Protein AF-S4P1R2-F1 (afdb_monomer)

Radius of gyration: 18.15 Å; Cα contacts (8 Å, |Δi|>4): 78; chains: 1; bounding box: 48×22×49 Å

InterPro domains:
  IPR027417 P-loop containing nucleoside triphosphate hydrolase [G3DSA:3.40.50.300] (1-54)
  IPR027417 P-loop containing nucleoside triphosphate hydrolase [SSF52540] (4-90)

Nearest PDB structures (foldseek):
  8szs-assembly1_A  TM=9.175E-01  e=2.977E-10  Felis catus
  6up2-assembly1_A  TM=9.209E-01  e=1.305E-06  Mus musculus
  5vhe-assembly1_A  TM=8.973E-01  e=1.136E-06  Bos taurus
  6up4-assembly1_A  TM=8.590E-01  e=2.435E-06  Mus musculus
  6up3-assembly1_A  TM=8.694E-01  e=2.997E-06  Mus musculus

Mean predicted aligned error: 4.52 Å

Structure (mmCIF, N/CA/C/O backbone):
data_AF-S4P1R2-F1
#
_entry.id   AF-S4P1R2-F1
#
loop_
_atom_site.group_PDB
_atom_site.id
_atom_site.type_symbol
_atom_site.label_atom_id
_atom_site.label_alt_id
_atom_site.label_comp_id
_atom_site.label_asym_id
_atom_site.label_entity_id
_atom_site.label_seq_id
_atom_site.pdbx_PDB_ins_code
_atom_site.Cartn_x
_atom_site.Cartn_y
_atom_site.Cartn_z
_atom_site.occupancy
_atom_site.B_iso_or_equiv
_atom_site.auth_seq_id
_atom_site.auth_comp_id
_atom_site.auth_asym_id
_atom_site.auth_atom_id
_atom_site.pdbx_PDB_model_num
ATOM 1 N N . MET A 1 1 ? 1.687 -8.196 2.421 1.00 82.38 1 MET A N 1
ATOM 2 C CA . MET A 1 1 ? 2.204 -7.320 1.351 1.00 82.38 1 MET A CA 1
ATOM 3 C C . MET A 1 1 ? 3.330 -8.051 0.642 1.00 82.38 1 MET A C 1
ATOM 5 O O . MET A 1 1 ? 4.169 -8.629 1.322 1.00 82.38 1 MET A O 1
ATOM 9 N N . LYS A 1 2 ? 3.310 -8.073 -0.694 1.00 82.81 2 LYS A N 1
ATOM 10 C CA . LYS A 1 2 ? 4.399 -8.615 -1.517 1.00 82.81 2 LYS A CA 1
ATOM 11 C C . LYS A 1 2 ? 5.522 -7.576 -1.577 1.00 82.81 2 LYS A C 1
ATOM 13 O O . LYS A 1 2 ? 5.239 -6.418 -1.906 1.00 82.81 2 LYS A O 1
ATOM 18 N N . LEU A 1 3 ? 6.732 -7.985 -1.212 1.00 84.62 3 LEU A N 1
ATOM 19 C CA . LEU A 1 3 ? 7.949 -7.178 -1.251 1.00 84.62 3 LEU A CA 1
ATOM 20 C C . LEU A 1 3 ? 8.913 -7.778 -2.275 1.00 84.62 3 LEU A C 1
ATOM 22 O O . LEU A 1 3 ? 8.993 -9.002 -2.405 1.00 84.62 3 LEU A O 1
ATOM 26 N N . PHE A 1 4 ? 9.639 -6.918 -2.981 1.00 82.12 4 PHE A N 1
ATOM 27 C CA . PHE A 1 4 ? 10.668 -7.305 -3.937 1.00 82.12 4 PHE A CA 1
ATOM 28 C C . PHE A 1 4 ? 12.004 -6.680 -3.544 1.00 82.12 4 PHE A C 1
ATOM 30 O O . PHE A 1 4 ? 12.085 -5.472 -3.325 1.00 82.12 4 PHE A O 1
ATOM 37 N N . THR A 1 5 ? 13.042 -7.508 -3.484 1.00 83.44 5 THR A N 1
ATOM 38 C CA . THR A 1 5 ? 14.410 -7.091 -3.192 1.00 83.44 5 THR A CA 1
ATOM 39 C C . THR A 1 5 ? 15.245 -7.230 -4.463 1.00 83.44 5 THR A C 1
ATOM 41 O O . THR A 1 5 ? 15.525 -8.339 -4.913 1.00 83.44 5 THR A O 1
ATOM 44 N N . SER A 1 6 ? 15.644 -6.102 -5.057 1.00 80.38 6 SER A N 1
ATOM 45 C CA . SER A 1 6 ? 16.298 -6.079 -6.375 1.00 80.38 6 SER A CA 1
ATOM 46 C C . SER A 1 6 ? 17.689 -6.719 -6.385 1.00 80.38 6 SER A C 1
ATOM 48 O O . SER A 1 6 ? 18.003 -7.467 -7.303 1.00 80.38 6 SER A O 1
ATOM 50 N N . HIS A 1 7 ? 18.508 -6.489 -5.353 1.00 83.06 7 HIS A N 1
ATOM 51 C CA . HIS A 1 7 ? 19.910 -6.936 -5.326 1.00 83.06 7 HIS A CA 1
ATOM 52 C C . HIS A 1 7 ? 20.096 -8.462 -5.261 1.00 83.06 7 HIS A C 1
ATOM 54 O O . HIS A 1 7 ? 21.165 -8.958 -5.600 1.00 83.06 7 HIS A O 1
ATOM 60 N N . ASN A 1 8 ? 19.082 -9.212 -4.823 1.00 86.69 8 ASN A N 1
ATOM 61 C CA . ASN A 1 8 ? 19.105 -10.678 -4.764 1.00 86.69 8 ASN A CA 1
ATOM 62 C C . ASN A 1 8 ? 17.928 -11.327 -5.512 1.00 86.69 8 ASN A C 1
ATOM 64 O O . ASN A 1 8 ? 17.705 -12.528 -5.379 1.00 86.69 8 ASN A O 1
ATOM 68 N N . ASN A 1 9 ? 17.180 -10.534 -6.290 1.00 82.06 9 ASN A N 1
ATOM 69 C CA . ASN A 1 9 ? 16.018 -10.949 -7.079 1.00 82.06 9 ASN A CA 1
ATOM 70 C C . ASN A 1 9 ? 14.975 -11.772 -6.292 1.00 82.06 9 ASN A C 1
ATOM 72 O O . ASN A 1 9 ? 14.313 -12.655 -6.842 1.00 82.06 9 ASN A O 1
ATOM 76 N N . MET A 1 10 ? 14.831 -11.506 -4.992 1.00 88.06 10 MET A N 1
ATOM 77 C CA . MET A 1 10 ? 13.958 -12.280 -4.116 1.00 88.06 10 MET A CA 1
ATOM 78 C C . MET A 1 10 ? 12.612 -11.584 -3.921 1.00 88.06 10 MET A C 1
ATOM 80 O O . MET A 1 10 ? 12.532 -10.379 -3.678 1.00 88.06 10 MET A O 1
ATOM 84 N N . THR A 1 11 ? 11.540 -12.371 -3.980 1.00 86.31 11 THR A N 1
ATOM 85 C CA . THR A 1 11 ? 10.188 -11.934 -3.619 1.00 86.31 11 THR A CA 1
ATOM 86 C C . THR A 1 11 ? 9.792 -12.564 -2.292 1.00 86.31 11 THR A C 1
ATOM 88 O O . THR A 1 11 ? 9.935 -13.772 -2.118 1.00 86.31 11 THR A O 1
ATOM 91 N N . SER A 1 12 ? 9.255 -11.770 -1.369 1.00 88.25 12 SER A N 1
ATOM 92 C CA . SER A 1 12 ? 8.789 -12.254 -0.068 1.00 88.25 12 SER A CA 1
ATOM 93 C C . SER A 1 12 ? 7.418 -11.689 0.297 1.00 88.25 12 SER A C 1
ATOM 95 O O . SER A 1 12 ? 6.933 -10.714 -0.287 1.00 88.25 12 SER A O 1
ATOM 97 N N . TYR A 1 13 ? 6.771 -12.325 1.273 1.00 90.25 13 TYR A N 1
ATOM 98 C CA . TYR A 1 13 ? 5.516 -11.855 1.845 1.00 90.25 13 TYR A CA 1
ATOM 99 C C . TYR A 1 13 ? 5.751 -11.374 3.270 1.00 90.25 13 TYR A C 1
ATOM 101 O O . TYR A 1 13 ? 6.220 -12.127 4.118 1.00 90.25 13 TYR A O 1
ATOM 109 N N . ALA A 1 14 ? 5.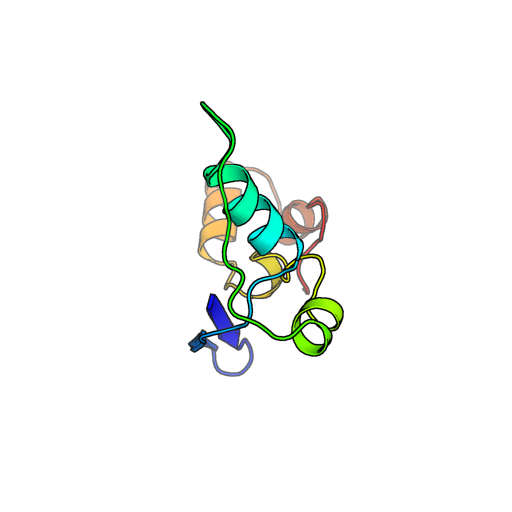379 -10.125 3.534 1.00 90.50 14 ALA A N 1
ATOM 110 C CA . ALA A 1 14 ? 5.424 -9.542 4.867 1.00 90.50 14 ALA A CA 1
ATOM 111 C C . ALA A 1 14 ? 4.023 -9.138 5.325 1.00 90.50 14 ALA A C 1
ATOM 113 O O . ALA A 1 14 ? 3.273 -8.482 4.589 1.00 90.50 14 ALA A O 1
ATOM 114 N N . THR A 1 15 ? 3.666 -9.490 6.557 1.00 93.81 15 THR A N 1
ATOM 115 C CA . THR A 1 15 ? 2.508 -8.897 7.228 1.00 93.81 15 THR A CA 1
ATOM 116 C C . THR A 1 15 ? 2.911 -7.511 7.709 1.00 93.81 15 THR A C 1
ATOM 118 O O . THR A 1 15 ? 3.804 -7.369 8.536 1.00 93.81 15 THR A O 1
ATOM 121 N N . VAL A 1 16 ? 2.267 -6.487 7.158 1.00 93.75 16 VAL A N 1
ATOM 122 C CA . VAL A 1 16 ? 2.547 -5.081 7.461 1.00 93.75 16 VAL A CA 1
ATOM 123 C C . VAL A 1 16 ? 1.293 -4.417 8.005 1.00 93.75 16 VAL A C 1
ATOM 125 O O . VAL A 1 16 ? 0.175 -4.881 7.762 1.00 93.75 16 VAL A O 1
ATOM 128 N N . TRP A 1 17 ? 1.477 -3.317 8.727 1.00 95.94 17 TRP A N 1
ATOM 129 C CA . TRP A 1 17 ? 0.360 -2.489 9.159 1.00 95.94 17 TRP A CA 1
ATOM 130 C C . TRP A 1 17 ? -0.379 -1.898 7.953 1.00 95.94 17 TRP A C 1
ATOM 132 O O . TRP A 1 17 ? 0.222 -1.568 6.933 1.00 95.94 17 TRP A O 1
ATOM 142 N N . ALA A 1 18 ? -1.700 -1.774 8.075 1.00 96.19 18 ALA A N 1
ATOM 143 C CA . ALA A 1 18 ? -2.517 -1.068 7.095 1.00 96.19 18 ALA A CA 1
ATOM 144 C C . ALA A 1 18 ? -2.308 0.449 7.223 1.00 96.19 18 ALA A C 1
ATOM 146 O O . ALA A 1 18 ? -2.035 0.934 8.322 1.00 96.19 18 ALA A O 1
ATOM 147 N N . SER A 1 19 ? -2.479 1.199 6.134 1.00 96.94 19 SER A N 1
ATOM 148 C CA . SER A 1 19 ? -2.415 2.663 6.198 1.00 96.94 19 SER A CA 1
ATOM 149 C C . SER A 1 19 ? -3.685 3.271 6.800 1.00 96.94 19 SER A C 1
ATOM 151 O O . SER A 1 19 ? -4.730 2.609 6.886 1.00 96.94 19 SER A O 1
ATOM 153 N N . ARG A 1 20 ? -3.637 4.557 7.164 1.00 96.88 20 ARG A N 1
ATOM 154 C CA . ARG A 1 20 ? -4.818 5.301 7.640 1.00 96.88 20 ARG A CA 1
ATOM 155 C C . ARG A 1 20 ? -5.938 5.290 6.601 1.00 96.88 20 ARG A C 1
ATOM 157 O O . ARG A 1 20 ? -7.077 4.972 6.945 1.00 96.88 20 ARG A O 1
ATOM 164 N N . THR A 1 21 ? -5.617 5.504 5.322 1.00 96.75 21 THR A N 1
ATOM 165 C CA . THR A 1 21 ? -6.604 5.408 4.232 1.00 96.75 21 THR A CA 1
ATOM 166 C C . THR A 1 21 ? -7.224 4.014 4.139 1.00 96.75 21 THR A C 1
ATOM 168 O O . THR A 1 21 ? -8.427 3.893 3.920 1.00 96.75 21 THR A O 1
ATOM 171 N N . ASN A 1 22 ? -6.453 2.939 4.348 1.00 97.06 22 ASN A N 1
ATOM 172 C CA . ASN A 1 22 ? -7.019 1.587 4.352 1.00 97.06 22 ASN A CA 1
ATOM 173 C C . ASN A 1 22 ? -8.007 1.375 5.506 1.00 97.06 22 ASN A C 1
ATOM 175 O O . ASN A 1 22 ? -9.035 0.724 5.311 1.00 97.06 22 ASN A O 1
ATOM 179 N N . LEU A 1 23 ? -7.706 1.896 6.697 1.00 97.25 23 LEU A N 1
ATOM 180 C CA . LEU A 1 23 ? -8.602 1.791 7.849 1.00 97.25 23 LEU A CA 1
ATOM 181 C C . LEU A 1 23 ? -9.894 2.587 7.636 1.00 97.25 23 LEU A C 1
ATOM 183 O O . LEU A 1 23 ? -10.970 2.056 7.915 1.00 97.25 23 LEU A O 1
ATOM 187 N N . GLU A 1 24 ? -9.820 3.788 7.057 1.00 96.00 24 GLU A N 1
ATOM 188 C CA . GLU A 1 24 ? -11.021 4.575 6.740 1.00 96.00 24 GLU A CA 1
ATOM 189 C C . GLU A 1 24 ? -11.896 3.869 5.692 1.00 96.00 24 GLU A C 1
ATOM 191 O O . GLU A 1 24 ? -13.112 3.758 5.858 1.00 96.00 24 GLU A O 1
ATOM 196 N N . GLN A 1 25 ? -11.284 3.268 4.664 1.00 96.94 25 GLN A N 1
ATOM 197 C CA . GLN A 1 25 ? -12.005 2.458 3.674 1.00 96.94 25 GLN A CA 1
ATOM 198 C C . GLN A 1 25 ? -12.703 1.240 4.304 1.00 96.94 25 GLN A C 1
ATOM 200 O O . GLN A 1 25 ? -13.818 0.890 3.907 1.00 96.94 25 GLN A O 1
ATOM 205 N N . ARG A 1 26 ? -12.079 0.590 5.299 1.00 97.31 26 ARG A N 1
ATOM 206 C CA . ARG A 1 26 ? -12.689 -0.525 6.049 1.00 97.31 26 ARG A CA 1
ATOM 207 C C . ARG A 1 26 ? -13.862 -0.048 6.900 1.00 97.31 26 ARG A C 1
ATOM 209 O O . ARG A 1 26 ? -14.926 -0.659 6.838 1.00 97.31 26 ARG A O 1
ATOM 216 N N . LYS A 1 27 ? -13.706 1.065 7.619 1.00 96.81 27 LYS A N 1
ATOM 217 C CA . LYS A 1 27 ? -14.779 1.699 8.399 1.00 96.81 27 LYS A CA 1
ATOM 218 C C . LYS A 1 27 ? -15.983 2.052 7.522 1.00 96.81 27 LYS A C 1
ATOM 220 O O . LYS A 1 27 ? -17.114 1.721 7.876 1.00 96.81 27 LYS A O 1
ATOM 225 N N . GLY A 1 28 ? -15.742 2.602 6.331 1.00 96.56 28 GLY A N 1
ATOM 226 C CA . GLY A 1 28 ? -16.783 2.907 5.344 1.00 96.56 28 GLY A CA 1
ATOM 227 C C . GLY A 1 28 ? -17.576 1.688 4.845 1.00 96.56 28 GLY A C 1
ATOM 228 O O . GLY A 1 28 ? -18.624 1.847 4.219 1.00 96.56 28 GLY A O 1
ATOM 229 N N . ARG A 1 29 ? -17.135 0.448 5.125 1.00 97.00 29 ARG A N 1
ATOM 230 C CA . ARG A 1 29 ? -17.901 -0.760 4.780 1.00 97.00 29 ARG A CA 1
ATOM 231 C C . ARG A 1 29 ? -19.132 -0.971 5.664 1.00 97.00 29 ARG A C 1
ATOM 233 O O . ARG A 1 29 ? -20.094 -1.548 5.166 1.00 97.00 29 ARG A O 1
ATOM 240 N N . ALA A 1 30 ? -19.125 -0.503 6.911 1.00 96.75 30 ALA A N 1
ATOM 241 C CA . ALA A 1 30 ? -20.191 -0.788 7.875 1.00 96.75 30 ALA A CA 1
ATOM 242 C C . ALA A 1 30 ? -21.427 0.125 7.737 1.00 96.75 30 ALA A C 1
ATOM 244 O O . ALA A 1 30 ? -22.513 -0.261 8.155 1.00 96.75 30 ALA A O 1
ATOM 245 N N . GLY A 1 31 ? -21.278 1.316 7.146 1.00 95.75 31 GLY A N 1
ATOM 246 C CA . GLY A 1 31 ? -22.297 2.377 7.156 1.00 95.75 31 GLY A CA 1
ATOM 247 C C . GLY A 1 31 ? -23.087 2.576 5.859 1.00 95.75 31 GLY A C 1
ATOM 248 O O . GLY A 1 31 ? -23.615 3.661 5.651 1.00 95.75 31 GLY A O 1
ATOM 249 N N . ARG A 1 32 ? -23.131 1.593 4.945 1.00 96.50 32 ARG A N 1
ATOM 250 C CA . ARG A 1 32 ? -23.725 1.800 3.604 1.00 96.50 32 ARG A CA 1
ATOM 251 C C . ARG A 1 32 ? -25.249 1.869 3.570 1.00 96.50 32 ARG A C 1
ATOM 253 O O . ARG A 1 32 ? -25.796 2.586 2.748 1.00 96.50 32 ARG A O 1
ATOM 260 N N . VAL A 1 33 ? -25.913 1.065 4.395 1.00 97.12 33 VAL A N 1
ATOM 261 C CA . VAL A 1 33 ? -27.377 0.875 4.338 1.00 97.12 33 VAL A CA 1
ATOM 262 C C . VAL A 1 33 ? -28.057 1.418 5.594 1.00 97.12 33 VAL A C 1
ATOM 264 O O . VAL A 1 33 ? -29.207 1.835 5.560 1.00 97.12 33 VAL A O 1
ATOM 267 N N . ARG A 1 34 ? -27.338 1.418 6.716 1.00 96.44 34 ARG A N 1
ATOM 268 C CA . ARG A 1 34 ? -27.779 1.923 8.017 1.00 96.44 34 ARG A CA 1
ATOM 269 C C . ARG A 1 34 ? -26.551 2.310 8.846 1.00 96.44 34 ARG A C 1
ATOM 271 O O . ARG A 1 34 ? -25.448 1.893 8.476 1.00 96.44 34 ARG A O 1
ATOM 278 N N . PRO A 1 35 ? -26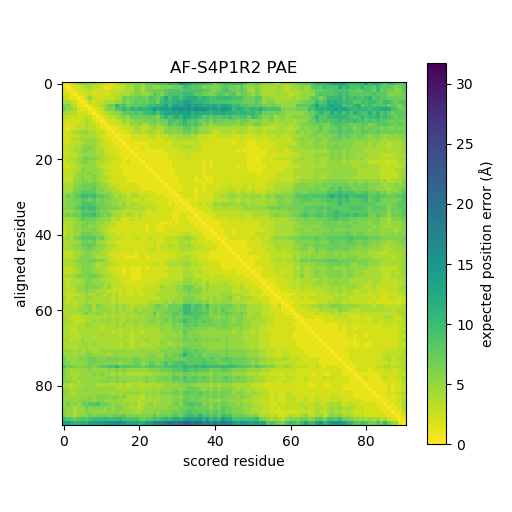.707 3.050 9.958 1.00 97.56 35 PRO A N 1
ATOM 279 C CA . PRO A 1 35 ? -25.608 3.301 10.883 1.00 97.56 35 PRO A CA 1
ATOM 280 C C . PRO A 1 35 ? -24.916 1.993 11.287 1.00 97.56 35 PRO A C 1
ATOM 282 O O . PRO A 1 35 ? -25.572 1.016 11.651 1.00 97.56 35 PRO A O 1
ATOM 285 N N . GLY A 1 36 ? -23.589 1.975 11.185 1.00 97.25 36 GLY A N 1
ATOM 286 C CA . GLY A 1 36 ? -22.757 0.813 11.477 1.00 97.25 36 GLY A CA 1
ATOM 287 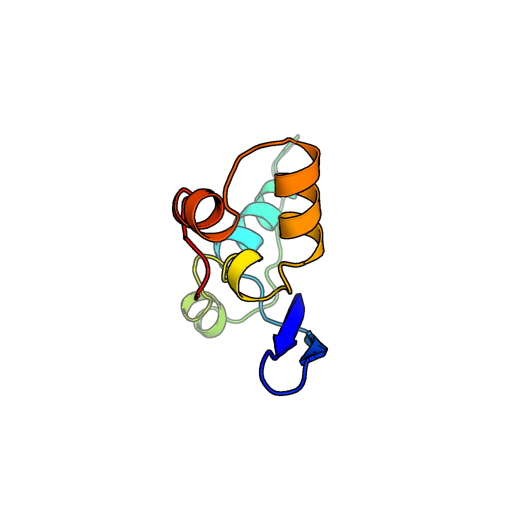C C . GLY A 1 36 ? -21.566 1.185 12.349 1.00 97.25 36 GLY A C 1
ATOM 288 O O . GLY A 1 36 ? -21.209 2.355 12.467 1.00 97.25 36 GLY A O 1
ATOM 289 N N . VAL A 1 37 ? -20.944 0.175 12.952 1.00 97.38 37 VAL A N 1
ATOM 290 C CA . VAL A 1 37 ? -19.807 0.336 13.867 1.00 97.38 37 VAL A CA 1
ATOM 291 C C . VAL A 1 37 ? -18.588 -0.376 13.286 1.00 97.38 37 VAL A C 1
ATOM 293 O O . VAL A 1 37 ? -18.704 -1.459 12.717 1.00 97.38 37 VAL A O 1
ATOM 296 N N . CYS A 1 38 ? -17.413 0.236 13.431 1.00 97.38 38 CYS A N 1
ATOM 297 C CA . CYS A 1 38 ? -16.130 -0.353 13.060 1.00 97.38 38 CYS A CA 1
ATOM 298 C C . CYS A 1 38 ? -15.222 -0.401 14.288 1.00 97.38 38 CYS A C 1
ATOM 300 O O . CYS A 1 38 ? -14.907 0.638 14.866 1.00 97.38 38 CYS A O 1
ATOM 302 N N . PHE A 1 39 ? -14.775 -1.600 14.660 1.00 97.19 39 PHE A N 1
ATOM 303 C CA . PHE A 1 39 ? -13.818 -1.798 15.745 1.00 97.19 39 PHE A CA 1
ATOM 304 C C . PHE A 1 39 ? -12.397 -1.838 15.182 1.00 97.19 39 PHE A C 1
ATOM 306 O O . PHE A 1 39 ? -11.979 -2.821 14.570 1.00 97.19 39 PHE A O 1
ATOM 313 N N . THR A 1 40 ? -11.645 -0.758 15.378 1.00 96.88 40 THR A N 1
ATOM 314 C CA . THR A 1 40 ? -10.246 -0.675 14.945 1.00 96.88 40 THR A CA 1
ATOM 315 C C . THR A 1 40 ? -9.336 -1.234 16.036 1.00 96.88 40 THR A C 1
ATOM 317 O O . THR A 1 40 ? -9.146 -0.608 17.075 1.00 96.88 40 THR A O 1
ATOM 320 N N . LEU A 1 41 ? -8.754 -2.412 15.802 1.00 97.25 41 LEU A N 1
ATOM 321 C CA . LEU A 1 41 ? -7.905 -3.119 16.770 1.00 97.25 41 LEU A CA 1
ATOM 322 C C . LEU A 1 41 ? -6.458 -2.586 16.788 1.00 97.25 41 LEU A C 1
ATOM 324 O O . LEU A 1 41 ? -5.506 -3.308 16.496 1.00 97.25 41 LEU A O 1
ATOM 328 N N . CYS A 1 42 ? -6.282 -1.305 17.110 1.00 96.62 42 CYS A N 1
ATOM 329 C CA . CYS A 1 42 ? -4.976 -0.715 17.402 1.00 96.62 42 CYS A CA 1
ATOM 330 C C . CYS A 1 42 ? -5.109 0.432 18.410 1.00 96.62 42 CYS A C 1
ATOM 332 O O . CYS A 1 42 ? -6.139 1.098 18.467 1.00 96.62 42 CYS A O 1
ATOM 334 N N . THR A 1 43 ? -4.054 0.703 19.181 1.00 97.62 43 THR A N 1
ATOM 335 C CA . THR A 1 43 ? -4.040 1.856 20.093 1.00 97.62 43 THR A CA 1
ATOM 336 C C . THR A 1 43 ? -4.098 3.174 19.317 1.00 97.62 43 THR A C 1
ATOM 338 O O . THR A 1 43 ? -3.627 3.255 18.180 1.00 97.62 43 THR A O 1
ATOM 341 N N . SER A 1 44 ? -4.590 4.242 19.949 1.00 95.81 44 SER A N 1
ATOM 342 C CA . SER A 1 44 ? -4.590 5.588 19.353 1.00 95.81 44 SER A CA 1
ATOM 343 C C . SER A 1 44 ? -3.178 6.047 18.973 1.00 95.81 44 SER A C 1
ATOM 345 O O . SER A 1 44 ? -2.971 6.626 17.910 1.00 95.81 44 SER A O 1
ATOM 347 N N . THR A 1 45 ? -2.182 5.704 19.798 1.00 97.44 45 THR A N 1
ATOM 348 C CA . THR A 1 45 ? -0.764 5.980 19.523 1.00 97.44 45 THR A CA 1
ATOM 349 C C . THR A 1 45 ? -0.249 5.223 18.301 1.00 97.44 45 THR A C 1
ATOM 351 O O . THR A 1 45 ? 0.502 5.786 17.507 1.00 97.44 45 THR A O 1
ATOM 354 N N . ARG A 1 46 ? -0.660 3.961 18.104 1.00 97.19 46 ARG A N 1
ATOM 355 C CA . ARG A 1 46 ? -0.329 3.203 16.891 1.00 97.19 46 ARG A CA 1
ATOM 356 C C . ARG A 1 46 ? -1.003 3.825 15.676 1.00 97.19 46 ARG A C 1
ATOM 358 O O . ARG A 1 46 ? -0.319 4.006 14.679 1.00 97.19 46 ARG A O 1
ATOM 365 N N . PHE A 1 47 ? -2.285 4.175 15.770 1.00 96.38 47 PHE A N 1
ATOM 366 C CA . PHE A 1 47 ? -3.050 4.776 14.674 1.00 96.38 47 PHE A CA 1
ATOM 367 C C . PHE A 1 47 ? -2.415 6.074 14.154 1.00 96.38 47 PHE A C 1
ATOM 369 O O . PHE A 1 47 ? -2.285 6.253 12.947 1.00 96.38 47 PHE A O 1
ATOM 376 N N . GLN A 1 48 ? -1.958 6.950 15.054 1.00 95.88 48 GLN A N 1
ATOM 377 C CA . GLN A 1 48 ? -1.281 8.203 14.692 1.00 95.88 48 GLN A CA 1
ATOM 378 C C . GLN A 1 48 ? 0.070 7.990 13.992 1.00 95.88 48 GLN A C 1
ATOM 380 O O . GLN A 1 48 ? 0.493 8.847 13.226 1.00 95.88 48 GLN A O 1
ATOM 385 N N . ARG A 1 49 ? 0.734 6.855 14.244 1.00 96.81 49 ARG A N 1
ATOM 386 C CA . ARG A 1 49 ? 2.011 6.474 13.615 1.00 96.81 49 ARG A CA 1
ATOM 387 C C . ARG A 1 49 ? 1.840 5.668 12.325 1.00 96.81 49 ARG A C 1
ATOM 389 O O . ARG A 1 49 ? 2.838 5.225 11.768 1.00 96.81 49 ARG A O 1
ATOM 396 N N . LEU A 1 50 ? 0.610 5.388 11.893 1.00 96.69 50 LEU A N 1
ATOM 397 C CA . LEU A 1 50 ? 0.383 4.711 10.621 1.00 96.69 50 LEU A CA 1
ATOM 398 C C . LEU A 1 50 ? 0.641 5.676 9.469 1.00 96.69 50 LEU A C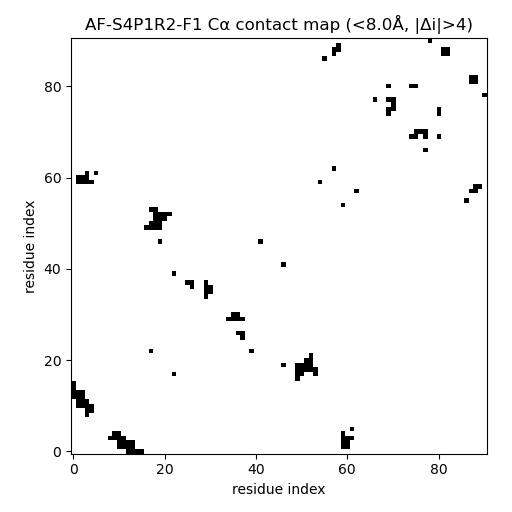 1
ATOM 400 O O . LEU A 1 50 ? 0.186 6.820 9.497 1.00 96.69 50 LEU A O 1
ATOM 404 N N . GLU A 1 51 ? 1.287 5.162 8.427 1.00 96.06 51 GLU A N 1
ATOM 405 C CA . GLU A 1 51 ? 1.399 5.853 7.147 1.00 96.06 51 GLU A CA 1
ATOM 406 C C . GLU A 1 51 ? 0.013 6.256 6.636 1.00 96.06 51 GLU A C 1
ATOM 408 O O . GLU A 1 51 ? -0.985 5.553 6.845 1.00 96.06 51 GLU A O 1
ATOM 413 N N . GLU A 1 52 ? -0.070 7.391 5.949 1.00 95.69 52 GLU A N 1
ATOM 414 C CA . GLU A 1 52 ? -1.321 7.819 5.325 1.00 95.69 52 GLU A CA 1
ATOM 415 C C . GLU A 1 52 ? -1.716 6.874 4.188 1.00 95.69 52 GLU A C 1
ATOM 417 O O . GLU A 1 52 ? -2.778 6.239 4.224 1.00 95.69 52 GLU A O 1
ATOM 422 N N . HIS A 1 53 ? -0.779 6.674 3.265 1.00 94.50 53 HIS A N 1
ATOM 423 C CA . HIS A 1 53 ? -0.872 5.775 2.127 1.00 94.50 53 HIS A CA 1
ATOM 424 C C . HIS A 1 53 ? 0.279 4.768 2.170 1.00 94.50 53 HIS A C 1
ATOM 426 O O . HIS A 1 53 ? 1.380 5.085 2.607 1.00 94.50 53 HIS A O 1
ATOM 432 N N . LEU A 1 54 ? 0.025 3.533 1.733 1.00 92.06 54 LEU A N 1
ATOM 433 C CA . LEU A 1 54 ? 1.103 2.563 1.537 1.00 92.06 54 LEU A CA 1
ATOM 434 C C . LEU A 1 54 ? 1.899 2.925 0.282 1.00 92.06 54 LEU A C 1
ATOM 436 O O . LEU A 1 54 ? 1.322 3.417 -0.685 1.00 92.06 54 LEU A O 1
ATOM 440 N N . THR A 1 55 ? 3.191 2.595 0.273 1.00 89.81 55 THR A N 1
ATOM 441 C CA . THR A 1 55 ? 4.058 2.754 -0.900 1.00 89.81 55 THR A CA 1
ATOM 442 C C . THR A 1 55 ? 3.442 2.099 -2.137 1.00 89.81 55 THR A C 1
ATOM 444 O O . THR A 1 55 ? 2.988 0.940 -2.086 1.00 89.81 55 THR A O 1
ATOM 447 N N . ALA A 1 56 ? 3.451 2.835 -3.251 1.00 90.62 56 ALA A N 1
ATOM 448 C CA . ALA A 1 56 ? 2.911 2.377 -4.519 1.00 90.62 56 ALA A CA 1
ATOM 449 C C . ALA A 1 56 ? 3.545 1.050 -4.956 1.00 90.62 56 ALA A C 1
ATOM 451 O O . ALA A 1 56 ? 4.731 0.782 -4.761 1.00 90.62 56 ALA A O 1
ATOM 452 N N . GLU A 1 57 ? 2.726 0.183 -5.550 1.00 89.31 57 GLU A N 1
ATOM 453 C CA . GLU A 1 57 ? 3.133 -1.173 -5.923 1.00 89.31 57 GLU A CA 1
ATOM 454 C C . GLU A 1 57 ? 4.310 -1.201 -6.903 1.00 89.31 57 GLU A C 1
ATOM 456 O O . GLU A 1 57 ? 5.181 -2.064 -6.800 1.00 89.31 57 GLU A O 1
ATOM 461 N N . MET A 1 58 ? 4.370 -0.211 -7.788 1.00 89.75 58 MET A N 1
ATOM 462 C CA . MET A 1 58 ? 5.408 -0.051 -8.802 1.00 89.75 58 MET A CA 1
ATOM 463 C C . MET A 1 58 ? 6.822 0.137 -8.219 1.00 89.75 58 MET A C 1
ATOM 465 O O . MET A 1 58 ? 7.794 -0.178 -8.894 1.00 89.75 58 MET A O 1
ATOM 469 N N . PHE A 1 59 ? 6.956 0.566 -6.958 1.00 87.19 59 PHE A N 1
ATOM 470 C CA . PHE A 1 59 ? 8.255 0.676 -6.269 1.00 87.19 59 PHE A CA 1
ATOM 471 C C . PHE A 1 59 ? 8.702 -0.617 -5.580 1.00 87.19 59 PHE A C 1
ATOM 473 O O . PHE A 1 59 ? 9.838 -0.719 -5.128 1.00 87.19 59 PHE A O 1
ATOM 480 N N . ARG A 1 60 ? 7.807 -1.599 -5.439 1.00 85.75 60 ARG A N 1
ATOM 481 C CA . ARG A 1 60 ? 8.026 -2.799 -4.611 1.00 85.75 60 ARG A CA 1
ATOM 482 C C . ARG A 1 60 ? 7.715 -4.101 -5.341 1.00 85.75 60 ARG A C 1
ATOM 484 O O . ARG A 1 60 ? 7.559 -5.141 -4.700 1.00 85.75 60 ARG A O 1
ATOM 491 N N . THR A 1 61 ? 7.587 -4.046 -6.662 1.00 85.62 61 THR A N 1
ATOM 492 C CA . THR A 1 61 ? 7.341 -5.205 -7.521 1.00 85.62 61 THR A CA 1
ATOM 493 C C . THR A 1 61 ? 8.273 -5.182 -8.729 1.00 85.62 61 THR A C 1
ATOM 495 O O . THR A 1 61 ? 8.653 -4.109 -9.195 1.00 85.62 61 THR A O 1
ATOM 498 N N . PRO A 1 62 ? 8.679 -6.357 -9.235 1.00 87.44 62 PRO A N 1
ATOM 499 C CA . PRO A 1 62 ? 9.508 -6.424 -10.426 1.00 87.44 62 PRO A CA 1
ATOM 500 C C . PRO A 1 62 ? 8.684 -6.053 -11.670 1.00 87.44 62 PRO A C 1
ATOM 502 O O . PRO A 1 62 ? 7.574 -6.541 -11.861 1.00 87.44 62 PRO A O 1
ATOM 505 N N . LEU A 1 63 ? 9.242 -5.210 -12.543 1.00 90.44 63 LEU A N 1
ATOM 506 C CA . LEU A 1 63 ? 8.503 -4.578 -13.650 1.00 90.44 63 LEU A CA 1
ATOM 507 C C . LEU A 1 63 ? 8.574 -5.340 -14.986 1.00 90.44 63 LEU A C 1
ATOM 509 O O . LEU A 1 63 ? 8.195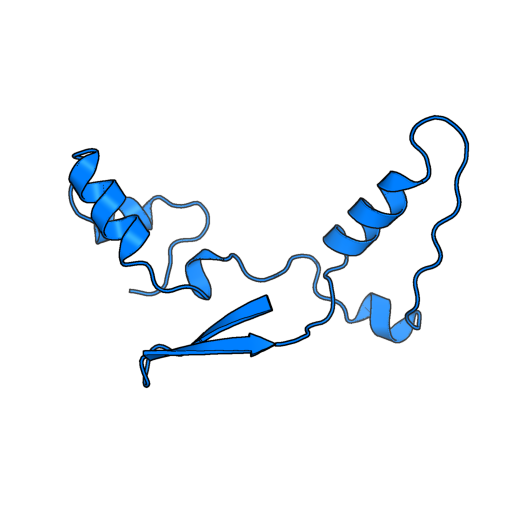 -4.794 -16.018 1.00 90.44 63 LEU A O 1
ATOM 513 N N . HIS A 1 64 ? 9.058 -6.584 -15.007 1.00 90.88 64 HIS A N 1
ATOM 514 C CA . HIS A 1 64 ? 9.259 -7.342 -16.252 1.00 90.88 64 HIS A CA 1
ATOM 515 C C . HIS A 1 64 ? 7.943 -7.631 -16.992 1.00 90.88 64 HIS A C 1
ATOM 517 O O . HIS A 1 64 ? 7.871 -7.423 -18.201 1.00 90.88 64 HIS A O 1
ATOM 523 N N . GLU A 1 65 ? 6.880 -8.029 -16.285 1.00 92.12 65 GLU A N 1
ATOM 524 C CA . GLU A 1 65 ? 5.553 -8.244 -16.890 1.00 92.12 65 GLU A CA 1
ATOM 525 C C . GLU A 1 65 ? 4.982 -6.943 -17.477 1.00 92.12 65 GLU A C 1
ATOM 527 O O . GLU A 1 65 ? 4.448 -6.921 -18.592 1.00 92.12 65 GLU A O 1
ATOM 532 N N . LEU A 1 66 ? 5.160 -5.829 -16.760 1.00 93.31 66 LEU A N 1
ATOM 533 C CA . LEU A 1 66 ? 4.750 -4.506 -17.224 1.00 93.31 66 LEU A CA 1
ATOM 534 C C . LEU A 1 66 ? 5.559 -4.079 -18.458 1.00 93.31 66 LEU A C 1
ATOM 536 O O . LEU A 1 66 ? 4.989 -3.590 -19.431 1.00 93.31 66 LEU A O 1
ATOM 540 N N . ALA A 1 67 ? 6.871 -4.319 -18.460 1.00 94.56 67 ALA A N 1
ATOM 541 C CA . ALA A 1 67 ? 7.755 -4.035 -19.586 1.00 94.56 67 ALA A CA 1
ATOM 542 C C . ALA A 1 67 ? 7.362 -4.821 -20.848 1.00 94.56 67 ALA A C 1
ATOM 544 O O . ALA A 1 67 ? 7.316 -4.245 -21.940 1.00 94.56 67 ALA A O 1
ATOM 545 N N . LEU A 1 68 ? 7.024 -6.108 -20.706 1.00 96.31 68 LEU A N 1
ATOM 546 C CA . LEU A 1 68 ? 6.499 -6.926 -21.804 1.00 96.31 68 LEU A CA 1
ATOM 547 C C . LEU A 1 68 ? 5.169 -6.371 -22.325 1.00 96.31 68 LEU A C 1
ATOM 549 O O . LEU A 1 68 ? 4.999 -6.233 -23.536 1.00 96.31 68 LEU A O 1
ATOM 553 N N . SER A 1 69 ? 4.266 -5.973 -21.427 1.00 97.12 69 SER A N 1
ATOM 554 C CA . SER A 1 69 ? 2.974 -5.375 -21.793 1.00 97.12 69 SER A CA 1
ATOM 555 C C . SER A 1 69 ? 3.142 -4.063 -22.570 1.00 97.12 69 SER A C 1
ATOM 557 O O . SER A 1 69 ? 2.493 -3.860 -23.596 1.00 97.12 69 SER A O 1
ATOM 559 N N . ILE A 1 70 ? 4.073 -3.198 -22.152 1.00 96.62 70 ILE A N 1
ATOM 560 C CA . ILE A 1 70 ? 4.414 -1.947 -22.854 1.00 96.62 70 ILE A CA 1
ATOM 561 C C . ILE A 1 70 ? 4.875 -2.233 -24.289 1.00 96.62 70 ILE A C 1
ATOM 563 O O . ILE A 1 70 ? 4.478 -1.532 -25.226 1.00 96.62 70 ILE A O 1
ATOM 567 N N . LYS A 1 71 ? 5.707 -3.265 -24.475 1.00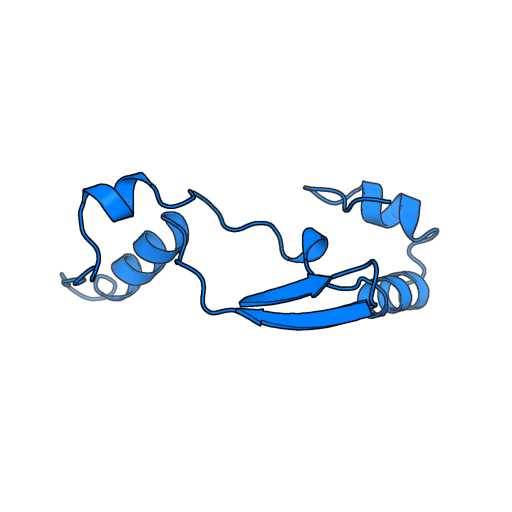 97.12 71 LYS A N 1
ATOM 568 C CA . LYS A 1 71 ? 6.198 -3.665 -25.799 1.00 97.12 71 LYS A CA 1
ATOM 569 C C . LYS A 1 71 ? 5.108 -4.288 -26.661 1.00 97.12 71 LYS A C 1
ATOM 571 O O . LYS A 1 71 ? 5.006 -3.920 -27.830 1.00 97.12 71 LYS A O 1
ATOM 576 N N . LEU A 1 72 ? 4.274 -5.153 -26.088 1.00 97.81 72 LEU A N 1
ATOM 577 C CA . LEU A 1 72 ? 3.137 -5.765 -26.776 1.00 97.81 72 LEU A CA 1
ATOM 578 C C . LEU A 1 72 ? 2.176 -4.702 -27.326 1.00 97.81 72 LEU A C 1
ATOM 580 O O . LEU A 1 72 ? 1.774 -4.767 -28.485 1.00 97.81 72 LEU A O 1
ATOM 584 N N . LEU A 1 73 ? 1.881 -3.681 -26.520 1.00 97.94 73 LEU A N 1
ATOM 585 C CA . LEU A 1 73 ? 1.007 -2.562 -26.884 1.00 97.94 73 LEU A CA 1
ATOM 586 C C . LEU A 1 73 ? 1.695 -1.494 -27.756 1.00 97.94 73 LEU A C 1
ATOM 588 O O . LEU A 1 73 ? 1.076 -0.488 -28.092 1.00 97.94 73 LEU A O 1
ATOM 592 N N . ARG A 1 74 ? 2.967 -1.695 -28.132 1.00 96.56 74 ARG A N 1
ATOM 593 C CA . ARG A 1 74 ? 3.767 -0.778 -28.966 1.00 96.56 74 ARG A CA 1
ATOM 594 C C . ARG A 1 74 ? 3.849 0.654 -28.413 1.00 96.56 74 ARG A C 1
ATOM 596 O O . ARG A 1 74 ? 3.916 1.615 -29.172 1.00 96.56 74 ARG A O 1
ATOM 603 N N . LEU A 1 75 ? 3.930 0.803 -27.090 1.00 96.62 75 LEU A N 1
ATOM 604 C CA . LEU A 1 75 ? 3.938 2.107 -26.403 1.00 96.62 75 LEU A CA 1
ATOM 605 C C . LEU A 1 75 ? 5.327 2.785 -26.349 1.00 96.62 75 LEU A C 1
ATOM 607 O O . LEU A 1 75 ? 5.511 3.782 -25.650 1.00 96.62 75 LEU A O 1
ATOM 611 N N . GLY A 1 76 ? 6.309 2.258 -27.089 1.00 95.31 76 GLY A N 1
ATOM 612 C CA . GLY A 1 76 ? 7.644 2.843 -27.248 1.00 95.31 76 GLY A CA 1
ATOM 613 C C . GLY A 1 76 ? 8.725 2.259 -26.328 1.00 95.31 76 GLY A C 1
ATOM 614 O O . GLY A 1 76 ? 8.817 1.043 -26.111 1.00 95.31 76 GLY A O 1
ATOM 615 N N . ALA A 1 77 ? 9.633 3.120 -25.860 1.00 95.38 77 ALA A N 1
ATOM 616 C CA . ALA A 1 77 ? 10.720 2.745 -24.955 1.00 95.38 77 ALA A CA 1
ATOM 617 C C . ALA A 1 77 ? 10.206 2.589 -23.515 1.00 95.38 77 ALA A C 1
ATOM 619 O O . ALA A 1 77 ? 9.482 3.449 -23.024 1.00 95.38 77 ALA A O 1
ATOM 620 N N . ILE A 1 78 ? 10.606 1.508 -22.832 1.00 94.56 78 ILE A N 1
ATOM 621 C CA . ILE A 1 78 ? 10.083 1.148 -21.501 1.00 94.56 78 ILE A CA 1
ATOM 622 C C . ILE A 1 78 ? 10.380 2.249 -20.479 1.00 94.56 78 ILE A C 1
ATOM 624 O O . ILE A 1 78 ? 9.454 2.735 -19.843 1.00 94.56 78 ILE A O 1
ATOM 628 N N . GLY A 1 79 ? 11.635 2.700 -20.376 1.00 93.25 79 GLY A N 1
ATOM 629 C CA . GLY A 1 79 ? 12.016 3.757 -19.432 1.00 93.25 79 GLY A CA 1
ATOM 630 C C . GLY A 1 79 ? 11.257 5.067 -19.663 1.00 93.25 79 GLY A C 1
ATOM 631 O O . GLY A 1 79 ? 10.702 5.628 -18.726 1.00 93.25 79 GLY A O 1
ATOM 632 N N . HIS A 1 80 ? 11.137 5.504 -20.922 1.00 94.62 80 HIS A N 1
ATOM 633 C CA . HIS A 1 80 ? 10.369 6.705 -21.277 1.00 94.62 80 HIS A CA 1
ATOM 634 C C . HIS A 1 80 ? 8.865 6.554 -21.004 1.00 94.62 80 HIS A C 1
ATOM 636 O O . HIS A 1 80 ? 8.173 7.521 -20.697 1.00 94.62 80 HIS A O 1
ATOM 642 N N . PHE A 1 81 ? 8.319 5.346 -21.140 1.00 95.38 81 PHE A N 1
ATOM 643 C CA . PHE A 1 81 ? 6.928 5.100 -20.791 1.00 95.38 81 PHE A CA 1
ATOM 644 C C . PHE A 1 81 ? 6.717 5.163 -19.274 1.00 95.38 81 PHE A C 1
ATOM 646 O O . PHE A 1 81 ? 5.817 5.863 -18.815 1.00 95.38 81 PHE A O 1
ATOM 653 N N . LEU A 1 82 ? 7.567 4.478 -18.504 1.00 94.06 82 LEU A N 1
ATOM 654 C CA . LEU A 1 82 ? 7.491 4.434 -17.042 1.00 94.06 82 LEU A CA 1
ATOM 655 C C . LEU A 1 82 ? 7.733 5.805 -16.398 1.00 94.06 82 LEU A C 1
ATOM 657 O O . LEU A 1 82 ? 7.112 6.10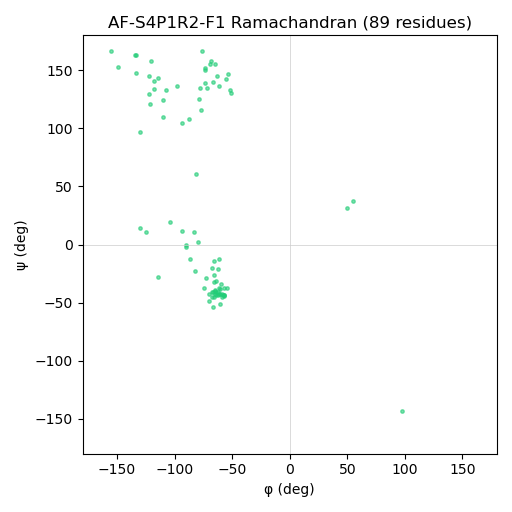8 -15.383 1.00 94.06 82 LEU A O 1
ATOM 661 N N . SER A 1 83 ? 8.548 6.668 -17.013 1.00 93.94 83 SER A N 1
ATOM 662 C CA . SER A 1 83 ? 8.776 8.034 -16.521 1.00 93.94 83 SER A CA 1
ATOM 663 C C . SER A 1 83 ? 7.532 8.928 -16.578 1.00 93.94 83 SER A C 1
ATOM 665 O O . SER A 1 83 ? 7.532 10.001 -15.986 1.00 93.94 83 SER A O 1
ATOM 667 N N . LYS A 1 84 ? 6.481 8.519 -17.303 1.00 94.25 84 LYS A N 1
ATOM 668 C CA . LYS A 1 84 ? 5.201 9.244 -17.390 1.00 94.25 84 LYS A CA 1
ATOM 669 C C . LYS A 1 84 ? 4.185 8.813 -16.327 1.00 94.25 84 LYS A C 1
ATOM 671 O O . LYS A 1 84 ? 3.072 9.334 -16.319 1.00 94.25 84 LYS A O 1
ATOM 676 N N . ALA A 1 85 ? 4.511 7.835 -15.483 1.00 94.12 85 ALA A N 1
ATOM 677 C CA . ALA A 1 85 ? 3.612 7.396 -14.422 1.00 94.12 85 ALA A CA 1
ATOM 678 C C . ALA A 1 85 ? 3.474 8.472 -13.320 1.00 94.12 85 ALA A C 1
ATOM 680 O O . ALA A 1 85 ? 4.398 9.265 -13.148 1.00 94.12 85 ALA A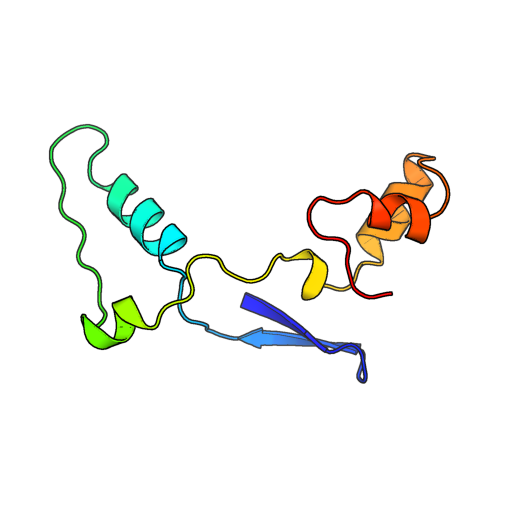 O 1
ATOM 681 N N . PRO A 1 86 ? 2.365 8.491 -12.546 1.00 92.50 86 PRO A N 1
ATOM 682 C CA . PRO A 1 86 ? 2.165 9.470 -11.470 1.00 92.50 86 PRO A CA 1
ATOM 683 C C . PRO A 1 86 ? 3.308 9.509 -10.448 1.00 92.50 86 PRO A C 1
ATOM 685 O O . PRO A 1 86 ? 3.692 10.577 -9.989 1.00 92.50 86 PRO A O 1
ATOM 688 N N . GLU A 1 87 ? 3.874 8.343 -10.135 1.00 91.06 87 GLU A N 1
ATOM 689 C CA . GLU A 1 87 ? 5.086 8.201 -9.332 1.00 91.06 87 GLU A CA 1
ATOM 690 C C . GLU A 1 87 ? 6.049 7.269 -10.086 1.00 91.06 87 GLU A C 1
ATOM 692 O O . GLU A 1 87 ? 5.866 6.055 -10.035 1.00 91.06 87 GLU A O 1
ATOM 697 N N . PRO A 1 88 ? 7.025 7.779 -10.853 1.00 91.44 88 PRO A N 1
ATOM 698 C CA . PRO A 1 88 ? 7.880 6.938 -11.688 1.00 91.44 88 PRO A CA 1
ATOM 699 C C . PRO A 1 88 ? 8.793 6.028 -10.841 1.00 91.44 88 PRO A C 1
ATOM 701 O O . PRO A 1 88 ? 9.325 6.484 -9.827 1.00 91.44 88 PRO A O 1
ATOM 704 N N . PRO A 1 89 ? 9.008 4.757 -11.241 1.00 89.00 89 PRO A N 1
ATOM 705 C CA . PRO A 1 89 ? 9.863 3.836 -10.498 1.00 89.00 89 PRO A CA 1
ATOM 706 C C . PRO A 1 89 ? 11.341 4.251 -10.557 1.00 89.00 89 PRO A C 1
ATOM 708 O O . PRO A 1 89 ? 11.747 4.934 -11.503 1.00 89.00 89 PRO A O 1
ATOM 711 N N . PRO A 1 90 ? 12.168 3.799 -9.595 1.00 78.44 90 PRO A N 1
ATOM 712 C CA . PRO A 1 90 ? 13.616 3.955 -9.683 1.00 78.44 90 PRO A CA 1
ATOM 713 C C . PRO A 1 90 ? 14.152 3.220 -10.922 1.00 78.44 90 PRO A C 1
A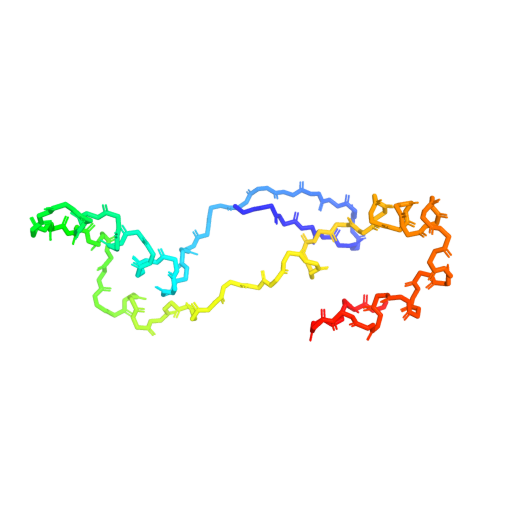TOM 715 O O . PRO A 1 90 ? 13.713 2.104 -11.215 1.00 78.44 90 PRO A O 1
ATOM 718 N N . LEU A 1 91 ? 15.061 3.877 -11.651 1.00 63.25 91 LEU A N 1
ATOM 719 C CA . LEU A 1 91 ? 15.742 3.337 -12.835 1.00 63.25 91 LEU A CA 1
ATOM 720 C C . LEU A 1 91 ? 16.837 2.335 -12.458 1.00 63.25 91 LEU A C 1
ATOM 722 O O . LEU A 1 91 ? 17.541 2.586 -11.453 1.00 63.25 91 LEU A O 1
#

Foldseek 3Di:
DWFADPVVRDIDDDDDDDALVVQVVVQVVQPDPHDGDDDDPDDPVVNVVGHNHDPDVLQGDDCPVVQVVCVVVVVDDSQVVQVPDPDRYDD

Secondary structure (DSSP, 8-state):
-EEEEGGGTEEEE---PPPHHHHHHHHTTTTSSS-------S-HHHHHTS-SSPPPGGGSS--HHHHHHHHHTT---HHHHHTTSSSPPP-

Organism: NCBI:txid116150

pLDDT: mean 92.77, std 5.78, range [63.25, 97.94]

Solvent-accessible surface area (backbone atoms only — not comparable to full-atom values): 5809 Å² total; per-residue (Å²): 85,74,41,48,42,78,96,76,74,44,75,51,80,44,92,69,86,70,22,48,55,54,51,52,58,56,46,58,65,44,50,78,89,48,95,54,79,69,88,72,94,64,54,72,74,55,58,74,70,37,48,59,67,69,82,61,63,71,75,32,47,82,57,62,68,58,46,50,50,40,52,75,71,65,65,62,57,61,68,71,47,46,64,71,43,100,74,51,55,87,129

Sequence (91 aa):
MKLFTSHNNMTSYATVWASRTNLEQRKGRAGRVRPGVCFTLCTSTRFQRLEEHLTAEMFRTPLHELALSIKLLRLGAIGHFLSKAPEPPPL